Protein AF-A0A377KFI1-F1 (afdb_monomer_lite)

pLDDT: mean 70.38, std 15.89, range [31.89, 93.25]

Radius of gyration: 17.75 Å; chains: 1; bounding box: 44×32×48 Å

Foldseek 3Di:
DDDDDPVNLVVLVVCVLVVLPDDPDPDDDDPSNVSCVVPDDDDVLLVVVVVCLVVDAAQAEEEEEEAPPLSQLVSQVVQCPPPVNVVQEAEASELQDDPDPPAHSLNSVCVVVVPGDRRHRYYYHYYYPVPDDDDDPVVDDPVRVQQVCQVVCVVPDDDDDPPHYHYRYGD

InterPro domains:
  IPR017647 DNA phosphorothioation-dependent restriction protein DptF [TIGR03238] (32-131)

Secondary structure (DSSP, 8-state):
-PPPPHHHHHHHHHTHHHHHS-----PPP-HHHHHHHHH----HHHHHHHHHHHHPPTT-EEEEEE-TTSSHHHHHHHHHHSHHHHTT-EEES-SSS-SSTT--HHHHHHHHHHT--TTSPPEEEEEETT------GGGS-HHHHHHHHHHHHHTS-----BTTEEEEE--

Sequence (171 aa):
MSAITLRKALGVLAKSSSFSVTTVTHRQKDEFDQLKEQLFVKQEIETELQRYLDVAKPGEIIFLCGSSGDGKSEILTRCKSNPRYQQRFSFHLDATHSFAPRQSAIDALNDLFSNHHQYSSPLLIGINTGCSPILPEKVLNAIWRSALRSILSCQQIRKKAAHTAVGIVLF

Structure (mmCIF, N/CA/C/O backbone):
data_AF-A0A377KFI1-F1
#
_entry.id   AF-A0A377KFI1-F1
#
loop_
_atom_site.group_PDB
_atom_site.id
_atom_site.type_symbol
_atom_site.label_atom_id
_atom_site.label_alt_id
_atom_site.label_comp_id
_atom_site.label_asym_id
_atom_site.label_entity_id
_atom_site.label_seq_id
_atom_site.pdbx_PDB_ins_code
_atom_site.Cartn_x
_atom_site.Cartn_y
_atom_site.Cartn_z
_atom_site.occupancy
_atom_site.B_iso_or_equiv
_atom_site.auth_seq_id
_atom_site.auth_comp_id
_atom_site.auth_asym_id
_atom_site.auth_atom_id
_atom_site.pdbx_PDB_model_num
ATOM 1 N N . MET A 1 1 ? -21.473 -8.136 24.739 1.00 50.38 1 MET A N 1
ATOM 2 C CA . MET A 1 1 ? -20.676 -6.953 24.353 1.00 50.38 1 MET A CA 1
ATOM 3 C C . MET A 1 1 ? -20.814 -5.919 25.458 1.00 50.38 1 MET A C 1
ATOM 5 O O . MET A 1 1 ? -21.941 -5.574 25.788 1.00 50.38 1 MET A O 1
ATOM 9 N N . SER A 1 2 ? -19.715 -5.498 26.087 1.00 66.06 2 SER A N 1
ATOM 10 C CA . SER A 1 2 ? -19.715 -4.388 27.050 1.00 66.06 2 SER A CA 1
ATOM 11 C C . SER A 1 2 ? -19.886 -3.066 26.307 1.00 66.06 2 SER A C 1
ATOM 13 O O . SER A 1 2 ? -19.222 -2.832 25.302 1.00 66.06 2 SER A O 1
ATOM 15 N N . ALA A 1 3 ? -20.780 -2.199 26.781 1.00 75.69 3 ALA A N 1
ATOM 16 C CA . ALA A 1 3 ? -20.956 -0.877 26.192 1.00 75.69 3 ALA A CA 1
ATOM 17 C C . ALA A 1 3 ? -19.686 -0.030 26.399 1.00 75.69 3 ALA A C 1
ATOM 19 O O . ALA A 1 3 ? -19.242 0.173 27.533 1.00 75.69 3 ALA A O 1
ATOM 20 N N . ILE A 1 4 ? -19.101 0.475 25.309 1.00 75.44 4 ILE A N 1
ATOM 21 C CA . ILE A 1 4 ? -18.038 1.482 25.372 1.00 75.44 4 ILE A CA 1
ATOM 22 C C . ILE A 1 4 ? -18.629 2.777 25.938 1.00 75.44 4 ILE A C 1
ATOM 24 O O . ILE A 1 4 ? -19.692 3.234 25.524 1.00 75.44 4 ILE A O 1
ATOM 28 N N . THR A 1 5 ? -17.925 3.402 26.880 1.00 85.62 5 THR A N 1
ATOM 29 C CA . THR A 1 5 ? -18.312 4.727 27.371 1.00 85.62 5 THR A CA 1
ATOM 30 C C . THR A 1 5 ? -17.959 5.798 26.339 1.00 85.62 5 THR A C 1
ATOM 32 O O . THR A 1 5 ? -16.935 5.699 25.661 1.00 85.62 5 THR A O 1
ATOM 35 N N . LEU A 1 6 ? -18.740 6.882 26.269 1.00 81.75 6 LEU A N 1
ATOM 36 C CA . LEU A 1 6 ? -18.456 8.022 25.383 1.00 81.75 6 LEU A CA 1
ATOM 37 C C . LEU A 1 6 ? -17.019 8.550 25.557 1.00 81.75 6 LEU A C 1
ATOM 39 O O . LEU A 1 6 ? -16.343 8.853 24.582 1.00 81.75 6 LEU A O 1
ATOM 43 N N . ARG A 1 7 ? -16.511 8.585 26.796 1.00 82.25 7 ARG A N 1
ATOM 44 C CA . ARG A 1 7 ? -15.125 8.979 27.097 1.00 82.25 7 ARG A CA 1
ATOM 45 C C . ARG A 1 7 ? -14.096 8.056 26.436 1.00 82.25 7 ARG A C 1
ATOM 47 O O . ARG A 1 7 ? -13.102 8.549 25.910 1.00 82.25 7 ARG A O 1
ATOM 54 N N . LYS A 1 8 ? -14.319 6.736 26.456 1.00 77.12 8 LYS A N 1
ATOM 55 C CA . LYS A 1 8 ? -13.452 5.767 25.765 1.00 77.12 8 LYS A CA 1
ATOM 56 C C . LYS A 1 8 ? -13.538 5.936 24.244 1.00 77.12 8 LYS A C 1
ATOM 58 O O . LYS A 1 8 ? -12.494 5.954 23.600 1.00 77.12 8 LYS A O 1
ATOM 63 N N . ALA A 1 9 ? -14.738 6.137 23.695 1.00 76.00 9 ALA A N 1
ATOM 64 C CA . ALA A 1 9 ? -14.937 6.376 22.262 1.00 76.00 9 ALA A CA 1
ATOM 65 C C . ALA A 1 9 ? -14.221 7.650 21.774 1.00 76.00 9 ALA A C 1
ATOM 67 O O . ALA A 1 9 ? -13.460 7.609 20.811 1.00 76.00 9 ALA A O 1
ATOM 68 N N . LEU A 1 10 ? -14.379 8.769 22.490 1.00 77.25 10 LEU A N 1
ATOM 69 C CA . LEU A 1 10 ? -13.680 10.028 22.199 1.00 77.25 10 LEU A CA 1
ATOM 70 C C . LEU A 1 10 ? -12.155 9.898 22.340 1.00 77.25 10 LEU A C 1
ATOM 72 O O . LEU A 1 10 ? -11.408 10.579 21.640 1.00 77.25 10 LEU A O 1
ATOM 76 N N . GLY A 1 11 ? -11.677 8.995 23.201 1.00 72.62 11 GLY A N 1
ATOM 77 C CA . GLY A 1 11 ? -10.255 8.677 23.325 1.00 72.62 11 GLY A CA 1
ATOM 78 C C . GLY A 1 11 ? -9.633 8.126 22.036 1.00 72.62 11 GLY A C 1
ATOM 79 O O . GLY A 1 11 ? -8.457 8.384 21.784 1.00 72.62 11 GLY A O 1
ATOM 80 N N . VAL A 1 12 ? -10.409 7.433 21.193 1.00 69.69 12 VAL A N 1
ATOM 81 C CA . VAL A 1 12 ? -9.959 6.986 19.860 1.00 69.69 12 VAL A CA 1
ATOM 82 C C . VAL A 1 12 ? -9.765 8.171 18.931 1.00 69.69 12 VAL A C 1
ATOM 84 O O . VAL A 1 12 ? -8.746 8.254 18.256 1.00 69.69 12 VAL A O 1
ATOM 87 N N . LEU A 1 13 ? -10.692 9.133 18.952 1.00 67.06 13 LEU A N 1
ATOM 88 C CA . LEU A 1 13 ? -10.571 10.360 18.162 1.00 67.06 13 LEU A CA 1
ATOM 89 C C . LEU A 1 13 ? -9.374 11.203 18.618 1.00 67.06 13 LEU A C 1
ATOM 91 O O . LEU A 1 13 ? -8.641 11.725 17.784 1.00 67.06 13 LEU A O 1
ATOM 95 N N . ALA A 1 14 ? -9.114 11.279 19.926 1.00 62.19 14 ALA A N 1
ATOM 96 C CA . ALA A 1 14 ? -7.954 11.989 20.471 1.00 62.19 14 ALA A CA 1
ATOM 97 C C . ALA A 1 14 ? -6.611 11.330 20.094 1.00 62.19 14 ALA A C 1
ATOM 99 O O . ALA A 1 14 ? 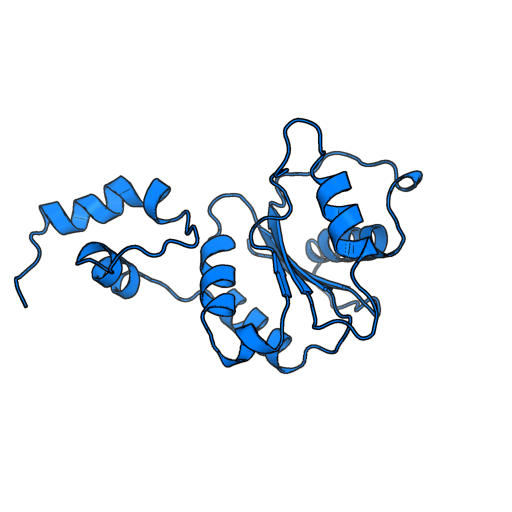-5.597 12.013 19.976 1.00 62.19 14 ALA A O 1
ATOM 100 N N . LYS A 1 15 ? -6.603 10.008 19.879 1.00 61.06 15 LYS A N 1
ATOM 101 C CA . LYS A 1 15 ? -5.441 9.241 19.398 1.00 61.06 15 LYS A CA 1
ATOM 102 C C . LYS A 1 15 ? -5.463 9.002 17.887 1.00 61.06 15 LYS A C 1
ATOM 104 O O . LYS A 1 15 ? -4.609 8.279 17.381 1.00 61.06 15 LYS A O 1
ATOM 109 N N . SER A 1 16 ? -6.409 9.603 17.163 1.00 57.78 16 SER A N 1
ATOM 110 C CA . SER A 1 16 ? -6.637 9.339 15.738 1.00 57.78 16 SER A CA 1
ATOM 111 C C . SER A 1 16 ? -5.390 9.565 14.894 1.00 57.78 16 SER A C 1
ATOM 113 O O . SER A 1 16 ? -5.158 8.797 13.977 1.00 57.78 16 SER A O 1
ATOM 115 N N . SER A 1 17 ? -4.536 10.532 15.239 1.00 53.09 17 SER A N 1
ATOM 116 C CA . SER A 1 17 ? -3.280 10.774 14.518 1.00 53.09 17 SER A CA 1
ATOM 117 C C . SER A 1 17 ? -2.310 9.582 14.597 1.00 53.09 17 SER A C 1
ATOM 119 O O . SER A 1 17 ? -1.861 9.084 13.567 1.00 53.09 17 SER A O 1
ATOM 121 N N . SER A 1 18 ? -2.052 9.034 15.792 1.00 54.31 18 SER A N 1
ATOM 122 C CA . SER A 1 18 ? -1.163 7.870 15.950 1.00 54.31 18 SER A CA 1
ATOM 123 C C . SER A 1 18 ? -1.817 6.546 15.541 1.00 54.31 18 SER A C 1
ATOM 125 O O . SER A 1 18 ? -1.117 5.641 15.100 1.00 54.31 18 SER A O 1
ATOM 127 N N . PHE A 1 19 ? -3.147 6.438 15.631 1.00 53.84 19 PHE A N 1
ATOM 128 C CA . PHE A 1 19 ? -3.920 5.280 15.153 1.00 53.84 19 PHE A CA 1
ATOM 129 C C . PHE A 1 19 ? -4.199 5.291 13.638 1.00 53.84 19 PHE A C 1
ATOM 131 O O . PHE A 1 19 ? -4.533 4.246 13.072 1.00 53.84 19 PHE A O 1
ATOM 138 N N . SER A 1 20 ? -4.095 6.449 12.981 1.00 50.38 20 SER A N 1
ATOM 139 C CA . SER A 1 20 ? -4.224 6.615 11.523 1.00 50.38 20 SER A CA 1
ATOM 140 C C . SER A 1 20 ? -2.989 6.089 10.790 1.00 50.38 20 SER A C 1
ATOM 142 O O . SER A 1 20 ? -3.084 5.586 9.669 1.00 50.38 20 SER A O 1
ATOM 144 N N . VAL A 1 21 ? -1.825 6.117 11.451 1.00 50.22 21 VAL A N 1
ATOM 145 C CA . VAL A 1 21 ? -0.600 5.503 10.934 1.00 50.22 21 VAL A CA 1
ATOM 146 C C . VAL A 1 21 ? -0.672 3.992 11.127 1.00 50.22 21 VAL A C 1
ATOM 148 O O . VAL A 1 21 ? -0.261 3.433 12.144 1.00 50.22 21 VAL A O 1
ATOM 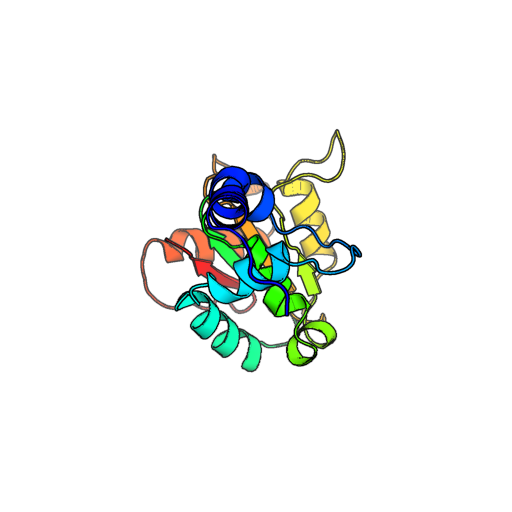151 N N . THR A 1 22 ? -1.209 3.310 10.123 1.00 56.84 22 THR A N 1
ATOM 152 C CA . THR A 1 22 ? -1.271 1.851 10.118 1.00 56.84 22 THR A CA 1
ATOM 153 C C . THR A 1 22 ? 0.105 1.280 9.802 1.00 56.84 22 THR A C 1
ATOM 155 O O . THR A 1 22 ? 0.596 1.359 8.678 1.00 56.84 22 THR A O 1
ATOM 158 N N . THR A 1 23 ? 0.727 0.695 10.821 1.00 51.75 23 THR A N 1
ATOM 159 C CA . THR A 1 23 ? 1.899 -0.173 10.692 1.00 51.75 23 THR A CA 1
ATOM 160 C C . THR A 1 23 ? 1.438 -1.626 10.761 1.00 51.75 23 THR A C 1
ATOM 162 O O . THR A 1 23 ? 0.470 -1.952 11.453 1.00 51.75 23 THR A O 1
ATOM 165 N N . VAL A 1 24 ? 2.104 -2.520 10.025 1.00 55.06 24 VAL A N 1
ATOM 166 C CA . VAL A 1 24 ? 1.813 -3.959 10.087 1.00 55.06 24 VAL A CA 1
ATOM 167 C C . VAL A 1 24 ? 2.168 -4.437 11.497 1.00 55.06 24 VAL A C 1
ATOM 169 O O . VAL A 1 24 ? 3.338 -4.609 11.821 1.00 55.06 24 VAL A O 1
ATOM 172 N N . THR A 1 25 ? 1.163 -4.593 12.356 1.00 57.12 25 THR A N 1
ATOM 173 C CA . THR A 1 25 ? 1.328 -5.008 13.752 1.00 57.12 25 THR A CA 1
ATOM 174 C C . THR A 1 25 ? 0.632 -6.344 13.975 1.00 57.12 25 THR A C 1
ATOM 176 O O . THR A 1 25 ? -0.485 -6.562 13.519 1.00 57.12 25 THR A O 1
ATOM 179 N N . HIS A 1 26 ? 1.290 -7.251 14.698 1.00 58.88 26 HIS A N 1
ATOM 180 C CA . HIS A 1 26 ? 0.740 -8.561 15.073 1.00 58.88 26 HIS A CA 1
ATOM 181 C C . HIS A 1 26 ? -0.031 -8.524 16.408 1.00 58.88 26 HIS A C 1
ATOM 183 O O . HIS A 1 26 ? -0.193 -9.552 17.064 1.00 58.88 26 HIS A O 1
ATOM 189 N N . ARG A 1 27 ? -0.482 -7.340 16.850 1.00 72.31 27 ARG A N 1
ATOM 190 C CA . ARG A 1 27 ? -1.214 -7.192 18.116 1.00 72.31 27 ARG A CA 1
ATOM 191 C C . ARG A 1 27 ? -2.616 -7.796 17.999 1.00 72.31 27 ARG A C 1
ATOM 193 O O . ARG A 1 27 ? -3.225 -7.745 16.932 1.00 72.31 27 ARG A O 1
ATOM 200 N N . GLN A 1 28 ? -3.143 -8.335 19.098 1.00 70.19 28 GLN A N 1
ATOM 201 C CA . GLN A 1 28 ? -4.554 -8.719 19.137 1.00 70.19 28 GLN A CA 1
ATOM 202 C C . GLN A 1 28 ? -5.433 -7.477 18.977 1.00 70.19 28 GLN A C 1
ATOM 204 O O . GLN A 1 28 ? -5.154 -6.439 19.582 1.00 70.19 28 GLN A O 1
ATOM 209 N N . LYS A 1 29 ? -6.480 -7.604 18.152 1.00 72.69 29 LYS A N 1
ATOM 210 C CA . LYS A 1 29 ? -7.465 -6.542 17.951 1.00 72.69 29 LYS A CA 1
ATOM 211 C C . LYS A 1 29 ? -8.215 -6.279 19.251 1.00 72.69 29 LYS A C 1
ATOM 213 O O . LYS A 1 29 ? -8.692 -7.220 19.886 1.00 72.69 29 LYS A O 1
ATOM 218 N N . ASP A 1 30 ? -8.339 -5.013 19.615 1.00 79.38 30 ASP A N 1
ATOM 219 C CA . ASP A 1 30 ? -9.062 -4.568 20.804 1.00 79.38 30 ASP A CA 1
ATOM 220 C C . ASP A 1 30 ? -10.363 -3.826 20.447 1.00 79.38 30 ASP A C 1
ATOM 222 O O . ASP A 1 30 ? -10.762 -3.712 19.285 1.00 79.38 30 ASP A O 1
ATOM 226 N N . GLU A 1 31 ? -11.063 -3.333 21.471 1.00 75.56 31 GLU A N 1
ATOM 227 C CA . GLU A 1 31 ? -12.305 -2.571 21.296 1.00 75.56 31 GLU A CA 1
ATOM 228 C C . GLU A 1 31 ? -12.088 -1.259 20.504 1.00 75.56 31 GLU A C 1
ATOM 230 O O . GLU A 1 31 ? -13.027 -0.745 19.892 1.00 75.56 31 GLU A O 1
ATOM 235 N N . PHE A 1 32 ? -10.864 -0.713 20.471 1.00 74.69 32 PHE A N 1
ATOM 236 C CA . PHE A 1 32 ? -10.542 0.479 19.684 1.00 74.69 32 PHE A CA 1
ATOM 237 C C . PHE A 1 32 ? -10.367 0.161 18.199 1.00 74.69 32 PHE A C 1
ATOM 239 O O . PHE A 1 32 ? -10.765 0.978 17.369 1.00 74.69 32 PHE A O 1
ATOM 246 N N . ASP A 1 33 ? -9.845 -1.019 17.850 1.00 76.62 33 ASP A N 1
ATOM 247 C CA . ASP A 1 33 ? -9.812 -1.484 16.456 1.00 76.62 33 ASP A CA 1
ATOM 248 C C . ASP A 1 33 ? -11.228 -1.665 15.898 1.00 76.62 33 ASP A C 1
ATOM 250 O O . ASP A 1 33 ? -11.505 -1.256 14.771 1.00 76.62 33 ASP A O 1
ATOM 254 N N . GLN A 1 34 ? -12.149 -2.202 16.705 1.00 77.06 34 GLN A N 1
ATOM 255 C CA . GLN A 1 34 ? -13.558 -2.335 16.316 1.00 77.06 34 GLN A CA 1
ATOM 256 C C . GLN A 1 34 ? -14.213 -0.969 16.082 1.00 77.06 34 GLN A C 1
ATOM 258 O O . GLN A 1 34 ? -14.915 -0.780 15.089 1.00 77.06 34 GLN A O 1
ATOM 263 N N . LEU A 1 35 ? -13.956 0.009 16.958 1.00 75.88 35 LEU A N 1
ATOM 264 C CA . LEU A 1 35 ? -14.469 1.365 16.759 1.00 75.88 35 LEU A CA 1
ATOM 265 C C . LEU A 1 35 ? -13.844 2.033 15.525 1.00 75.88 35 LEU A C 1
ATOM 267 O O . LEU A 1 35 ? -14.541 2.725 14.787 1.00 75.88 35 LEU A O 1
ATOM 271 N N . LYS A 1 36 ? -12.549 1.805 15.264 1.00 75.88 36 LYS A N 1
ATOM 272 C CA . LYS A 1 36 ? -11.872 2.295 14.053 1.00 75.88 36 LYS A CA 1
ATOM 273 C C . LYS A 1 36 ? -12.525 1.728 12.789 1.00 75.88 36 LYS A C 1
ATOM 275 O O . LYS A 1 36 ? -12.750 2.482 11.848 1.00 75.88 36 LYS A O 1
ATOM 280 N N . GLU A 1 37 ? -12.874 0.441 12.780 1.00 77.38 37 GLU A N 1
ATOM 281 C CA . GLU A 1 37 ? -13.608 -0.186 11.672 1.00 77.38 37 GLU A CA 1
ATOM 282 C C . GLU A 1 37 ? -15.003 0.431 11.477 1.00 77.38 37 GLU A C 1
ATOM 284 O O . GLU A 1 37 ? -15.409 0.659 10.341 1.00 77.38 37 GLU A O 1
ATOM 289 N N . GLN A 1 38 ? -15.714 0.763 12.559 1.00 79.19 38 GLN A N 1
ATOM 290 C CA . GLN A 1 38 ? -17.034 1.409 12.487 1.00 79.19 38 GLN A CA 1
ATOM 291 C C . GLN A 1 38 ? -16.982 2.864 12.002 1.00 79.19 38 GLN A C 1
ATOM 293 O O . GLN A 1 38 ? -17.913 3.326 11.348 1.00 79.19 38 GLN A O 1
ATOM 298 N N . LEU A 1 39 ? -15.911 3.592 12.327 1.00 78.00 39 LEU A N 1
ATOM 299 C CA . LEU A 1 39 ? -15.702 4.982 11.907 1.00 78.00 39 LEU A CA 1
ATOM 300 C C . LEU A 1 39 ? -15.075 5.099 10.512 1.00 78.00 39 LEU A C 1
ATOM 302 O O . LEU A 1 39 ? -14.927 6.206 9.993 1.00 78.00 39 LEU A O 1
ATOM 306 N N . PHE A 1 40 ? -14.673 3.980 9.914 1.00 79.06 40 PHE A N 1
ATOM 307 C CA . PHE A 1 40 ? -14.009 3.979 8.625 1.00 79.06 40 PHE A CA 1
ATOM 308 C C . PHE A 1 40 ? -14.970 4.400 7.510 1.00 79.06 40 PHE A C 1
ATOM 310 O O . PHE A 1 40 ? -15.981 3.749 7.247 1.00 79.06 40 PHE A O 1
ATOM 317 N N . VAL A 1 41 ? -14.595 5.452 6.787 1.00 80.62 41 VAL A N 1
ATOM 318 C CA . VAL A 1 41 ? -15.284 5.879 5.570 1.00 80.62 41 VAL A CA 1
ATOM 319 C C . VAL A 1 41 ? -14.470 5.405 4.374 1.00 80.62 41 VAL A C 1
ATOM 321 O O . VAL A 1 41 ? -13.336 5.842 4.173 1.00 80.62 41 VAL A O 1
ATOM 324 N N . LYS A 1 42 ? -15.046 4.499 3.572 1.00 80.50 42 LYS A N 1
ATOM 325 C CA . LYS A 1 42 ? -14.391 4.021 2.350 1.00 80.50 42 LYS A CA 1
ATOM 326 C C . LYS A 1 42 ? -14.258 5.177 1.363 1.00 80.50 42 LYS A C 1
ATOM 328 O O . LYS A 1 42 ? -15.259 5.748 0.942 1.00 80.50 42 LYS A O 1
ATOM 333 N N . GLN A 1 43 ? -13.028 5.478 0.966 1.00 80.94 43 GLN A N 1
ATOM 334 C CA . GLN A 1 43 ? -12.748 6.491 -0.045 1.00 80.94 43 GLN A CA 1
ATOM 335 C C . GLN A 1 43 ? -13.011 5.935 -1.457 1.00 80.94 43 GLN A C 1
ATOM 337 O O . GLN A 1 43 ? -12.760 4.757 -1.734 1.00 80.94 43 GLN A O 1
ATOM 342 N N . GLU A 1 44 ? -13.479 6.778 -2.381 1.00 83.69 44 GLU A N 1
ATOM 343 C CA . GLU A 1 44 ? -13.735 6.380 -3.778 1.00 83.69 44 GLU A CA 1
ATOM 344 C C . GLU A 1 44 ? -12.467 5.861 -4.473 1.00 83.69 44 GLU A C 1
ATOM 346 O O . GLU A 1 44 ? -12.515 4.865 -5.200 1.00 83.69 44 GLU A O 1
ATOM 351 N N . ILE A 1 45 ? -11.320 6.461 -4.149 1.00 82.56 45 ILE A N 1
ATOM 352 C CA . ILE A 1 45 ? -10.002 6.093 -4.674 1.00 82.56 45 ILE A CA 1
ATOM 353 C C . ILE A 1 45 ? -9.602 4.650 -4.335 1.00 82.56 45 ILE A C 1
ATOM 355 O O . ILE A 1 45 ? -8.957 3.987 -5.142 1.00 82.56 45 ILE A O 1
ATOM 359 N N . GLU A 1 46 ? -10.041 4.105 -3.191 1.00 87.38 46 GLU A N 1
ATOM 360 C CA . GLU A 1 46 ? -9.820 2.692 -2.851 1.00 87.38 46 GLU A CA 1
ATOM 361 C C . GLU A 1 46 ? -10.572 1.783 -3.833 1.00 87.38 46 GLU A C 1
ATOM 363 O O . GLU A 1 46 ? -10.069 0.734 -4.233 1.00 87.38 46 GLU A O 1
ATOM 368 N N . THR A 1 47 ? -11.770 2.191 -4.258 1.00 87.75 47 THR A N 1
ATOM 369 C CA . THR A 1 47 ? -12.563 1.435 -5.235 1.00 87.75 47 THR A CA 1
ATOM 370 C C . THR A 1 47 ? -11.955 1.526 -6.633 1.00 87.75 47 THR A C 1
ATOM 372 O O . THR A 1 47 ? -11.930 0.526 -7.351 1.00 87.75 47 THR A O 1
ATOM 375 N N . GLU A 1 48 ? -11.435 2.689 -7.027 1.00 85.81 48 GLU A N 1
ATOM 376 C CA . GLU A 1 48 ? -10.722 2.844 -8.299 1.00 85.81 48 GLU A CA 1
ATOM 377 C C . GLU A 1 48 ? -9.423 2.030 -8.328 1.00 85.81 48 GLU A C 1
ATOM 379 O O . GLU A 1 48 ? -9.185 1.287 -9.284 1.00 85.81 48 GLU A O 1
ATOM 384 N N . LEU A 1 49 ? -8.641 2.080 -7.246 1.00 88.94 49 LEU A N 1
ATOM 385 C CA . LEU A 1 49 ? -7.451 1.254 -7.076 1.00 88.94 49 LEU A CA 1
ATOM 386 C C . LEU A 1 49 ? -7.800 -0.231 -7.199 1.00 88.94 49 LEU A C 1
ATOM 388 O O . LEU A 1 49 ? -7.169 -0.932 -7.981 1.00 88.94 49 LEU A O 1
ATOM 392 N N . GLN A 1 50 ? -8.831 -0.710 -6.498 1.00 90.94 50 GLN A N 1
ATOM 393 C CA . GLN A 1 50 ? -9.279 -2.106 -6.582 1.00 90.94 50 GLN A CA 1
ATOM 394 C C . GLN A 1 50 ? -9.644 -2.511 -8.017 1.00 90.94 50 GLN A C 1
ATOM 396 O O . GLN A 1 50 ? -9.209 -3.563 -8.483 1.00 90.94 50 GLN A O 1
ATOM 401 N N . ARG A 1 51 ? -10.370 -1.660 -8.754 1.00 89.88 51 ARG A N 1
ATOM 402 C CA . ARG A 1 51 ? -10.689 -1.911 -10.172 1.00 89.88 51 ARG A CA 1
ATOM 403 C C . ARG A 1 51 ? -9.431 -2.023 -11.031 1.00 89.88 51 ARG A C 1
ATOM 405 O O . ARG A 1 51 ? -9.393 -2.865 -11.924 1.00 89.88 51 ARG A O 1
ATOM 412 N N . TYR A 1 52 ? -8.413 -1.204 -10.768 1.00 89.75 52 TYR A N 1
ATOM 413 C CA . TYR A 1 52 ? -7.143 -1.289 -11.484 1.00 89.75 52 TYR A CA 1
ATOM 414 C C . TYR A 1 52 ? -6.355 -2.554 -11.107 1.00 89.75 52 TYR A C 1
ATOM 416 O O . TYR A 1 52 ? -5.900 -3.279 -11.990 1.00 89.75 52 TYR A O 1
ATOM 424 N N . LEU A 1 53 ? -6.245 -2.871 -9.812 1.00 91.62 53 LEU A N 1
ATOM 425 C CA . LEU A 1 53 ? -5.563 -4.075 -9.317 1.00 91.62 53 LEU A CA 1
ATOM 426 C C . LEU A 1 53 ? -6.161 -5.361 -9.905 1.00 91.62 53 LEU A C 1
ATOM 428 O O . LEU A 1 53 ? -5.460 -6.350 -10.121 1.00 91.62 53 LEU A O 1
ATOM 432 N N . ASP A 1 54 ? -7.454 -5.359 -10.206 1.00 92.06 54 ASP A N 1
ATOM 433 C CA . ASP A 1 54 ? -8.121 -6.515 -10.793 1.00 92.06 54 ASP A CA 1
ATOM 434 C C . ASP A 1 54 ? -7.608 -6.843 -12.204 1.00 92.06 54 ASP A C 1
ATOM 436 O O . ASP A 1 54 ? -7.480 -8.027 -12.537 1.00 92.06 54 ASP A O 1
ATOM 440 N N . VAL A 1 55 ? -7.251 -5.819 -12.985 1.00 91.94 55 VAL A N 1
ATOM 441 C CA . VAL A 1 55 ? -6.813 -5.925 -14.390 1.00 91.94 55 VAL A CA 1
ATOM 442 C C . VAL A 1 55 ? -5.307 -5.730 -14.593 1.00 91.94 55 VAL A C 1
ATOM 444 O O . VAL A 1 55 ? -4.834 -5.839 -15.726 1.00 91.94 55 VAL A O 1
ATOM 447 N N . ALA A 1 56 ? -4.557 -5.450 -13.525 1.00 89.50 56 ALA A N 1
ATOM 448 C CA . ALA A 1 56 ? -3.125 -5.184 -13.605 1.00 89.50 56 ALA A CA 1
ATOM 449 C C . ALA A 1 56 ? -2.343 -6.389 -14.143 1.00 89.50 56 ALA A C 1
ATOM 451 O O . ALA A 1 56 ? -2.634 -7.553 -13.826 1.00 89.50 56 ALA A O 1
ATOM 452 N N . LYS A 1 57 ? -1.326 -6.089 -14.948 1.00 89.06 57 LYS A N 1
ATOM 453 C CA . LYS A 1 57 ? -0.508 -7.087 -15.647 1.00 89.06 57 LYS A CA 1
ATOM 454 C C . LYS A 1 57 ? 0.808 -7.357 -14.909 1.00 89.06 57 LYS A C 1
ATOM 456 O O . LYS A 1 57 ? 1.290 -6.487 -14.184 1.00 89.06 57 LYS A O 1
ATOM 461 N N . PRO A 1 58 ? 1.425 -8.538 -15.109 1.00 88.56 58 PRO A N 1
ATOM 462 C CA . PRO A 1 58 ? 2.804 -8.782 -14.693 1.00 88.56 58 PRO A CA 1
ATOM 463 C C . PRO A 1 58 ? 3.747 -7.663 -15.140 1.00 88.56 58 PRO A C 1
ATOM 465 O O . PRO A 1 58 ? 3.587 -7.099 -16.223 1.00 88.56 58 PRO A O 1
ATOM 468 N N . GLY A 1 59 ? 4.698 -7.320 -14.276 1.00 82.62 59 GLY A N 1
ATOM 469 C CA . GLY A 1 59 ? 5.679 -6.268 -14.515 1.00 82.62 59 GLY A CA 1
ATOM 470 C C . GLY A 1 59 ? 5.176 -4.836 -14.325 1.00 82.62 59 GLY A C 1
ATOM 471 O O . GLY A 1 59 ? 6.007 -3.930 -14.277 1.00 82.62 59 GLY A O 1
ATOM 472 N N . GLU A 1 60 ? 3.873 -4.592 -14.159 1.00 85.44 60 GLU A N 1
ATOM 473 C CA . GLU A 1 60 ? 3.371 -3.235 -13.916 1.00 85.44 60 GLU A CA 1
ATOM 474 C C . GLU A 1 60 ? 3.772 -2.710 -12.532 1.00 85.44 60 GLU A C 1
ATOM 476 O O . GLU A 1 60 ? 3.801 -3.446 -11.544 1.00 85.44 60 GLU A O 1
ATOM 481 N N . ILE A 1 61 ? 4.059 -1.410 -12.470 1.00 84.19 61 ILE A N 1
ATOM 482 C CA . ILE A 1 61 ? 4.321 -0.671 -11.237 1.00 84.19 61 ILE A CA 1
ATOM 483 C C . ILE A 1 61 ? 3.190 0.335 -11.034 1.00 84.19 61 ILE A C 1
ATOM 485 O O . ILE A 1 61 ? 2.907 1.161 -11.901 1.00 84.19 61 ILE A O 1
ATOM 489 N N . ILE A 1 62 ? 2.545 0.265 -9.879 1.00 86.38 62 ILE A N 1
ATOM 490 C CA . ILE A 1 62 ? 1.373 1.050 -9.517 1.00 86.38 62 ILE A CA 1
ATOM 491 C C . ILE A 1 62 ? 1.753 1.952 -8.352 1.00 86.38 62 ILE A C 1
ATOM 493 O O . ILE A 1 62 ? 2.212 1.483 -7.310 1.00 86.38 62 ILE A O 1
ATOM 497 N N . PHE A 1 63 ? 1.529 3.247 -8.518 1.00 83.00 63 PHE A N 1
ATOM 498 C CA . PHE A 1 63 ? 1.806 4.253 -7.506 1.00 83.00 63 PHE A CA 1
ATOM 499 C C . PHE A 1 63 ? 0.503 4.743 -6.889 1.00 83.00 63 PHE A C 1
ATOM 501 O O . PHE A 1 63 ? -0.363 5.245 -7.602 1.00 83.00 63 PHE A O 1
ATOM 508 N N . LEU A 1 64 ? 0.386 4.626 -5.568 1.00 85.19 64 LEU A N 1
ATOM 509 C CA . LEU A 1 64 ? -0.612 5.323 -4.772 1.00 85.19 64 LEU A CA 1
ATOM 510 C C . LEU A 1 64 ? 0.044 6.560 -4.156 1.00 85.19 64 LEU A C 1
ATOM 512 O O . LEU A 1 64 ? 0.835 6.471 -3.213 1.00 85.19 64 LEU A O 1
ATOM 516 N N . CYS A 1 65 ? -0.261 7.714 -4.728 1.00 79.31 65 CYS A N 1
ATOM 517 C CA . CYS A 1 65 ? 0.326 9.001 -4.388 1.00 79.31 65 CYS A CA 1
ATOM 518 C C . CYS A 1 65 ? -0.633 9.829 -3.529 1.00 79.31 65 CYS A C 1
ATOM 520 O O . CYS A 1 65 ? -1.838 9.708 -3.677 1.00 79.31 65 CYS A O 1
ATOM 522 N N . GLY A 1 66 ? -0.112 10.680 -2.649 1.00 76.06 66 GLY A N 1
ATOM 523 C CA . GLY A 1 66 ? -0.912 11.571 -1.797 1.00 76.06 66 GLY A CA 1
ATOM 524 C C . GLY A 1 66 ? -0.061 12.231 -0.715 1.00 76.06 66 GLY A C 1
ATOM 525 O O . GLY A 1 66 ? 1.062 11.792 -0.459 1.00 76.06 66 GLY A O 1
ATOM 526 N N . SER A 1 67 ? -0.578 13.240 -0.039 1.00 74.94 67 SER A N 1
ATOM 527 C CA . SER A 1 67 ? 0.039 13.938 1.091 1.00 74.94 67 SER A CA 1
ATOM 528 C C . SER A 1 67 ? 0.060 13.099 2.374 1.00 74.94 67 SER A C 1
ATOM 530 O O . SER A 1 67 ? -0.563 12.037 2.484 1.00 74.94 67 SER A O 1
ATOM 532 N N . SER A 1 68 ? 0.835 13.548 3.365 1.00 75.81 68 SER A N 1
ATOM 533 C CA . SER A 1 68 ? 0.797 12.946 4.701 1.00 75.81 68 SER A CA 1
ATOM 53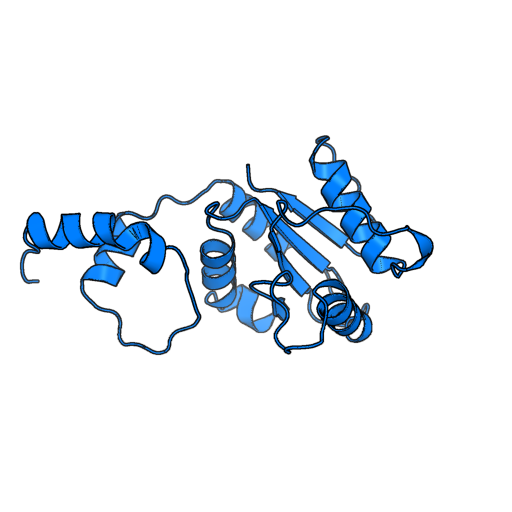4 C C . SER A 1 68 ? -0.593 13.141 5.310 1.00 75.81 68 SER A C 1
ATOM 536 O O . SER A 1 68 ? -1.089 14.262 5.342 1.00 75.81 68 SER A O 1
ATOM 538 N N . GLY A 1 69 ? -1.210 12.059 5.788 1.00 74.50 69 GLY A N 1
ATOM 539 C CA . GLY A 1 69 ? -2.561 12.081 6.361 1.00 74.50 69 GLY A CA 1
ATOM 540 C C . GLY A 1 69 ? -3.684 11.593 5.438 1.00 74.50 69 GLY A C 1
ATOM 541 O O . GLY A 1 69 ? -4.736 11.233 5.953 1.00 74.50 69 GLY A O 1
ATOM 542 N N . ASP A 1 70 ? -3.456 11.449 4.127 1.00 78.75 70 ASP A N 1
ATOM 543 C CA . ASP A 1 70 ? -4.519 11.082 3.164 1.00 78.75 70 ASP A CA 1
ATOM 544 C C . ASP A 1 70 ? -5.042 9.638 3.305 1.00 78.75 70 ASP A C 1
ATOM 546 O O . ASP A 1 70 ? -6.017 9.245 2.669 1.00 78.75 70 ASP A O 1
ATOM 550 N N . GLY A 1 71 ? -4.391 8.811 4.129 1.00 80.00 71 GLY A N 1
ATOM 551 C CA . GLY A 1 71 ? -4.796 7.421 4.355 1.00 80.00 71 GLY A CA 1
ATOM 552 C C . GLY A 1 71 ? -4.166 6.397 3.402 1.00 80.00 71 GLY A C 1
ATOM 553 O O . GLY A 1 71 ? -4.597 5.246 3.378 1.00 80.00 71 GLY A O 1
ATOM 554 N N . LYS A 1 72 ? -3.104 6.754 2.662 1.00 84.62 72 LYS A N 1
ATOM 555 C CA . LYS A 1 72 ? -2.359 5.823 1.781 1.00 84.62 72 LYS A CA 1
ATOM 556 C C . LYS A 1 72 ? -1.983 4.510 2.466 1.00 84.62 72 LYS A C 1
ATOM 558 O O . LYS A 1 72 ? -2.276 3.438 1.945 1.00 84.62 72 LYS A O 1
ATOM 563 N N . SER A 1 73 ? -1.348 4.590 3.636 1.00 80.56 73 SER A N 1
ATOM 564 C CA . SER A 1 73 ? -0.884 3.412 4.376 1.00 80.56 73 SER A CA 1
ATOM 565 C C . SER A 1 73 ? -2.046 2.518 4.813 1.00 80.56 73 SER A C 1
ATOM 567 O O . SER A 1 73 ? -1.906 1.296 4.815 1.00 80.56 73 SER A O 1
ATOM 569 N N . GLU A 1 74 ? -3.209 3.102 5.115 1.00 83.88 74 GLU A N 1
ATOM 570 C CA . GLU A 1 74 ? -4.437 2.365 5.434 1.00 83.88 74 GLU A CA 1
ATOM 571 C C . GLU A 1 74 ? -4.969 1.620 4.200 1.00 83.88 74 GLU A C 1
ATOM 573 O O . GLU A 1 74 ? -5.163 0.404 4.254 1.00 83.88 74 GLU A O 1
ATOM 578 N N . ILE A 1 75 ? -5.115 2.308 3.060 1.00 87.31 75 ILE A N 1
ATOM 579 C CA . ILE A 1 75 ? -5.559 1.697 1.794 1.00 87.31 75 ILE A CA 1
ATOM 580 C C . ILE A 1 75 ? -4.625 0.556 1.380 1.00 87.31 75 ILE A C 1
ATOM 582 O O . ILE A 1 75 ? -5.082 -0.542 1.050 1.00 87.31 75 ILE A O 1
ATOM 586 N N . LEU A 1 76 ? -3.311 0.791 1.417 1.00 88.56 76 LEU A N 1
ATOM 587 C CA . LEU A 1 76 ? -2.316 -0.204 1.024 1.00 88.56 76 LEU A CA 1
ATOM 588 C C . LEU A 1 76 ? -2.287 -1.397 1.978 1.00 88.56 76 LEU A C 1
ATOM 590 O O . LEU A 1 76 ? -2.179 -2.532 1.516 1.00 88.56 76 LEU A O 1
ATOM 594 N N . THR A 1 77 ? -2.425 -1.170 3.288 1.00 86.75 77 THR A N 1
ATOM 595 C CA . THR A 1 77 ? -2.497 -2.263 4.268 1.00 86.75 77 THR A CA 1
ATOM 596 C C . THR A 1 77 ? -3.734 -3.119 4.031 1.00 86.75 77 THR A C 1
ATOM 598 O O . THR A 1 77 ? -3.618 -4.340 3.975 1.00 86.75 77 THR A O 1
ATOM 601 N N . ARG A 1 78 ? -4.899 -2.510 3.787 1.00 87.25 78 ARG A N 1
ATOM 602 C CA . ARG A 1 78 ? -6.131 -3.242 3.455 1.00 87.25 78 ARG A CA 1
ATOM 603 C C . ARG A 1 78 ? -6.001 -4.044 2.163 1.00 87.25 78 ARG A C 1
ATOM 605 O O . ARG A 1 78 ? -6.429 -5.196 2.117 1.00 87.25 78 ARG A O 1
ATOM 612 N N . CYS A 1 79 ? -5.373 -3.474 1.134 1.00 90.25 79 CYS A N 1
ATOM 613 C CA . CYS A 1 79 ? -5.080 -4.204 -0.098 1.00 90.25 79 CYS A CA 1
ATOM 614 C C . CYS A 1 79 ? -4.141 -5.388 0.173 1.00 90.25 79 CYS A C 1
ATOM 616 O O . CYS A 1 79 ? -4.423 -6.496 -0.274 1.00 90.25 79 CYS A O 1
ATOM 618 N N . LYS A 1 80 ? -3.078 -5.187 0.961 1.00 89.50 80 LYS A N 1
ATOM 619 C CA . LYS A 1 80 ? -2.119 -6.235 1.343 1.00 89.50 80 LYS A CA 1
ATOM 620 C C . LYS A 1 80 ? -2.752 -7.347 2.186 1.00 89.50 80 LYS A C 1
ATOM 622 O O . LYS A 1 80 ? -2.358 -8.500 2.050 1.00 89.50 80 LYS A O 1
ATOM 627 N N . SER A 1 81 ? -3.717 -7.017 3.042 1.00 87.62 81 SER A N 1
ATOM 628 C CA . SER A 1 81 ? -4.457 -7.981 3.866 1.00 87.62 81 SER A CA 1
ATOM 629 C C . SER A 1 81 ? -5.540 -8.740 3.097 1.00 87.62 81 SER A C 1
ATOM 631 O O . SER A 1 81 ? -6.055 -9.730 3.611 1.00 87.62 81 SER A O 1
ATOM 633 N N . ASN A 1 82 ? -5.905 -8.305 1.889 1.00 89.62 82 ASN A N 1
ATOM 634 C CA . ASN A 1 82 ? -6.858 -9.020 1.051 1.00 89.62 82 ASN A CA 1
ATOM 635 C C . ASN A 1 82 ? -6.149 -10.191 0.340 1.00 89.62 82 ASN A C 1
ATOM 637 O O . ASN A 1 82 ? -5.272 -9.935 -0.493 1.00 89.62 82 ASN A O 1
ATOM 641 N N . PRO A 1 83 ? -6.552 -11.459 0.573 1.00 89.81 83 PRO A N 1
ATOM 642 C CA . PRO A 1 83 ? -5.898 -12.627 -0.025 1.00 89.81 83 PRO A CA 1
ATOM 643 C C . PRO A 1 83 ? -5.793 -12.568 -1.554 1.00 89.81 83 PRO A C 1
ATOM 645 O O . PRO A 1 83 ? -4.806 -13.031 -2.126 1.00 89.81 83 PRO A O 1
ATOM 648 N N . ARG A 1 84 ? -6.775 -11.935 -2.219 1.00 90.81 84 ARG A N 1
ATOM 649 C CA . ARG A 1 84 ? -6.807 -11.752 -3.679 1.00 90.81 84 ARG A CA 1
ATOM 650 C C . ARG A 1 84 ? -5.596 -10.981 -4.201 1.00 90.81 84 ARG A C 1
ATOM 652 O O . ARG A 1 84 ? -5.112 -11.276 -5.293 1.00 90.81 84 ARG A O 1
ATOM 659 N N . TYR A 1 85 ? -5.138 -9.982 -3.450 1.00 92.5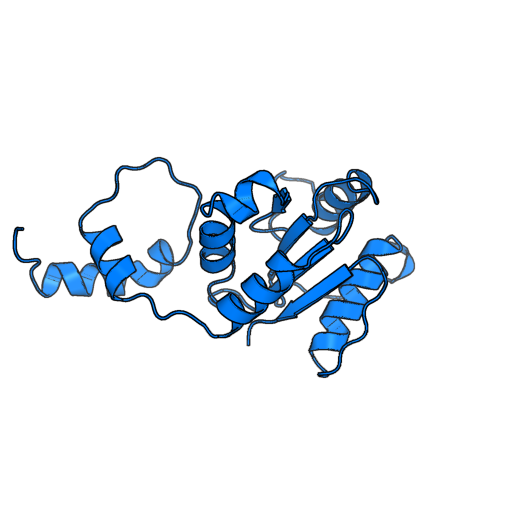6 85 TYR A N 1
ATOM 660 C CA . TYR A 1 85 ? -4.027 -9.122 -3.852 1.00 92.56 85 TYR A CA 1
ATOM 661 C C . TYR A 1 85 ? -2.717 -9.540 -3.193 1.00 92.56 85 TYR A C 1
ATOM 663 O O . TYR A 1 85 ? -1.677 -9.466 -3.841 1.00 92.56 85 TYR A O 1
ATOM 671 N N . GLN A 1 86 ? -2.764 -10.058 -1.963 1.00 90.06 86 GLN A N 1
ATOM 672 C CA . GLN A 1 86 ? -1.595 -10.530 -1.218 1.00 90.06 86 GLN A CA 1
ATOM 673 C C . GLN A 1 86 ? -0.731 -11.519 -2.015 1.00 90.06 86 GLN A C 1
ATOM 675 O O . GLN A 1 86 ? 0.490 -11.470 -1.931 1.00 90.06 86 GLN A O 1
ATOM 680 N N . GLN A 1 87 ? -1.360 -12.410 -2.786 1.00 88.88 87 GLN A N 1
ATOM 681 C CA . GLN A 1 87 ? -0.657 -13.417 -3.590 1.00 88.88 87 GLN A CA 1
ATOM 682 C C . GLN A 1 87 ? -0.239 -12.910 -4.978 1.00 88.88 87 GLN A C 1
ATOM 684 O O . GLN A 1 87 ? 0.646 -13.489 -5.602 1.00 88.88 87 GLN A O 1
ATOM 689 N N . ARG A 1 88 ? -0.887 -11.852 -5.484 1.00 93.25 88 ARG A N 1
ATOM 690 C CA . ARG A 1 88 ? -0.693 -11.340 -6.851 1.00 93.25 88 ARG A CA 1
ATOM 691 C C . ARG A 1 88 ? 0.255 -10.149 -6.931 1.00 93.25 88 ARG A C 1
ATOM 693 O O . ARG A 1 88 ? 0.767 -9.894 -8.014 1.00 93.25 88 ARG A O 1
ATOM 700 N N . PHE A 1 89 ? 0.463 -9.423 -5.835 1.00 93.12 89 PHE A N 1
ATOM 701 C CA . PHE A 1 89 ? 1.195 -8.160 -5.835 1.00 93.12 89 PHE A CA 1
ATOM 702 C C . PHE A 1 89 ? 2.338 -8.147 -4.827 1.00 93.12 89 PHE A C 1
ATOM 704 O O . PHE A 1 89 ? 2.219 -8.646 -3.708 1.00 93.12 89 PHE A O 1
ATOM 711 N N . SER A 1 90 ? 3.417 -7.475 -5.210 1.00 90.56 90 SER A N 1
ATOM 712 C CA . SER A 1 90 ? 4.447 -7.013 -4.284 1.00 90.56 90 SER A CA 1
ATOM 713 C C . SER A 1 90 ? 4.013 -5.664 -3.709 1.00 90.56 90 SER A C 1
ATOM 715 O O . SER A 1 90 ? 3.606 -4.780 -4.458 1.00 90.56 90 SER A O 1
ATOM 717 N N . PHE A 1 91 ? 4.087 -5.485 -2.389 1.00 88.00 91 PHE A N 1
ATOM 718 C CA . PHE A 1 91 ? 3.645 -4.254 -1.721 1.00 88.00 91 PHE A CA 1
ATOM 719 C C . PHE A 1 91 ? 4.814 -3.512 -1.083 1.00 88.00 91 PHE A C 1
ATOM 721 O O . PHE A 1 91 ? 5.571 -4.101 -0.309 1.00 88.00 91 PHE A O 1
ATOM 728 N N . HIS A 1 92 ? 4.877 -2.203 -1.312 1.00 84.31 92 HIS A N 1
ATOM 729 C CA . HIS A 1 92 ? 5.798 -1.294 -0.642 1.00 84.31 92 HIS A CA 1
ATOM 730 C C . HIS A 1 92 ? 5.006 -0.122 -0.039 1.00 84.31 92 HIS A C 1
ATOM 732 O O . HIS A 1 92 ? 4.560 0.779 -0.745 1.00 84.31 92 HIS A O 1
ATOM 738 N N . LEU A 1 93 ? 4.744 -0.189 1.272 1.00 76.44 93 LEU A N 1
ATOM 739 C CA . LEU A 1 93 ? 3.771 0.683 1.952 1.00 76.44 93 LEU A CA 1
ATOM 740 C C . LEU A 1 93 ? 4.233 2.141 2.063 1.00 76.44 93 LEU A C 1
ATOM 742 O O . LEU A 1 93 ? 3.396 3.039 2.082 1.00 76.44 93 LEU A O 1
ATOM 746 N N . ASP A 1 94 ? 5.543 2.364 2.114 1.00 69.12 94 ASP A N 1
ATOM 747 C CA . ASP A 1 94 ? 6.137 3.694 2.122 1.00 69.12 94 ASP A CA 1
ATOM 748 C C . ASP A 1 94 ? 7.501 3.645 1.434 1.00 69.12 94 ASP A C 1
ATOM 750 O O . ASP A 1 94 ? 8.470 3.133 1.987 1.00 69.12 94 ASP A O 1
ATOM 754 N N . ALA A 1 95 ? 7.553 4.148 0.203 1.00 58.94 95 ALA A N 1
ATOM 755 C CA . ALA A 1 95 ? 8.784 4.257 -0.578 1.00 58.94 95 ALA A CA 1
ATOM 756 C C . ALA A 1 95 ? 9.590 5.529 -0.276 1.00 58.94 95 ALA A C 1
ATOM 758 O O . ALA A 1 95 ? 10.655 5.736 -0.855 1.00 58.94 95 ALA A O 1
ATOM 759 N N . THR A 1 96 ? 9.070 6.414 0.576 1.00 56.72 96 THR A N 1
ATOM 760 C CA . THR A 1 96 ? 9.670 7.729 0.846 1.00 56.72 96 THR A CA 1
ATOM 761 C C . THR A 1 96 ? 10.448 7.787 2.156 1.00 56.72 96 THR A C 1
ATOM 763 O O . THR A 1 96 ? 11.211 8.727 2.363 1.00 56.72 96 THR A O 1
ATOM 766 N N . HIS A 1 97 ? 10.330 6.763 3.001 1.00 56.12 97 HIS A N 1
ATOM 767 C CA . HIS A 1 97 ? 11.175 6.580 4.175 1.00 56.12 97 HIS A CA 1
ATOM 768 C C . HIS A 1 97 ? 12.334 5.630 3.858 1.00 56.12 97 HIS A C 1
ATOM 770 O O . HIS A 1 97 ? 12.136 4.455 3.561 1.00 56.12 97 HIS A O 1
ATOM 776 N N . SER A 1 98 ? 13.566 6.132 3.932 1.00 47.69 98 SER A N 1
ATOM 777 C CA . SER A 1 98 ? 14.753 5.291 3.826 1.00 47.69 98 SER A CA 1
ATOM 778 C C . SER A 1 98 ? 14.887 4.385 5.053 1.00 47.69 98 SER A C 1
ATOM 780 O O . SER A 1 98 ? 14.867 4.839 6.196 1.00 47.69 98 SER A O 1
ATOM 782 N N . PHE A 1 99 ? 15.040 3.081 4.813 1.00 51.53 99 PHE A N 1
ATOM 783 C CA . PHE A 1 99 ? 15.163 2.071 5.870 1.00 51.53 99 PHE A CA 1
ATOM 784 C C . PHE A 1 99 ? 16.580 1.983 6.465 1.00 51.53 99 PHE A C 1
ATOM 786 O O . PHE A 1 99 ? 16.780 1.291 7.462 1.00 51.53 99 PHE A O 1
ATOM 793 N N . ALA A 1 100 ? 17.562 2.692 5.893 1.00 51.66 100 ALA A N 1
ATOM 794 C CA . ALA A 1 100 ? 18.950 2.697 6.348 1.00 51.66 100 ALA A CA 1
ATOM 795 C C . ALA A 1 100 ? 19.485 4.128 6.582 1.00 51.66 100 ALA A C 1
ATOM 797 O O . ALA A 1 100 ? 19.197 5.017 5.780 1.00 51.66 100 ALA A O 1
ATOM 798 N N . PRO A 1 101 ? 20.348 4.357 7.600 1.00 50.50 101 PRO A N 1
ATOM 799 C CA . PRO A 1 101 ? 20.836 5.693 7.986 1.00 50.50 101 PRO A CA 1
ATOM 800 C C . PRO A 1 101 ? 21.586 6.483 6.900 1.00 50.50 101 PRO A C 1
ATOM 802 O O . PRO A 1 101 ? 21.854 7.666 7.085 1.00 50.50 101 PRO A O 1
ATOM 805 N N . ARG A 1 102 ? 21.993 5.832 5.803 1.00 58.59 102 ARG A N 1
ATOM 806 C CA . ARG A 1 102 ? 22.777 6.427 4.705 1.00 58.59 102 ARG A CA 1
ATOM 807 C C . ARG A 1 102 ? 22.150 6.245 3.321 1.00 58.59 102 ARG A C 1
ATOM 809 O O . ARG A 1 102 ? 22.753 6.666 2.342 1.00 58.59 102 ARG A O 1
ATOM 816 N N . GLN A 1 103 ? 20.987 5.605 3.228 1.00 63.34 103 GLN A N 1
ATOM 817 C CA . GLN A 1 103 ? 20.306 5.385 1.954 1.00 63.34 103 GLN A CA 1
ATOM 818 C C . GLN A 1 103 ? 19.345 6.547 1.715 1.00 63.34 103 GLN A C 1
ATOM 820 O O . GLN A 1 103 ? 18.584 6.908 2.615 1.00 63.34 103 GLN A O 1
ATOM 825 N N . SER A 1 104 ? 19.371 7.158 0.532 1.00 68.44 104 SER A N 1
ATOM 826 C CA . SER A 1 104 ? 18.336 8.129 0.174 1.00 68.44 104 SER A CA 1
ATOM 827 C C . SER A 1 104 ? 17.040 7.408 -0.215 1.00 68.44 104 SER A C 1
ATOM 829 O O . SER A 1 104 ? 17.056 6.231 -0.578 1.00 68.44 104 SER A O 1
ATOM 831 N N . ALA A 1 105 ? 15.901 8.108 -0.184 1.00 64.75 105 ALA A N 1
ATOM 832 C CA . ALA A 1 105 ? 14.650 7.560 -0.716 1.00 64.75 105 ALA A CA 1
ATOM 833 C C . ALA A 1 105 ? 14.808 7.124 -2.185 1.00 64.75 105 ALA A C 1
ATOM 835 O O . ALA A 1 105 ? 14.262 6.106 -2.587 1.00 64.75 105 ALA A O 1
ATOM 836 N N . ILE A 1 106 ? 15.622 7.855 -2.957 1.00 67.50 106 ILE A N 1
ATOM 837 C CA . ILE A 1 106 ? 15.938 7.557 -4.359 1.00 67.50 106 ILE A CA 1
ATOM 838 C C . ILE A 1 106 ? 16.709 6.241 -4.482 1.00 67.50 106 ILE A C 1
ATOM 840 O O . ILE A 1 106 ? 16.401 5.445 -5.363 1.00 67.50 106 ILE A O 1
ATOM 844 N N . ASP A 1 107 ? 17.682 5.994 -3.606 1.00 69.88 107 ASP A N 1
ATOM 845 C CA . ASP A 1 107 ? 18.466 4.756 -3.625 1.00 69.88 107 ASP A CA 1
ATOM 846 C C . ASP A 1 107 ? 17.589 3.549 -3.280 1.00 69.88 107 ASP A C 1
ATOM 848 O O . ASP A 1 107 ? 17.578 2.571 -4.022 1.00 69.88 107 ASP A O 1
ATOM 852 N N . ALA A 1 108 ? 16.768 3.653 -2.227 1.00 71.38 108 ALA A N 1
ATOM 853 C CA . ALA A 1 108 ? 15.819 2.600 -1.840 1.00 71.38 108 ALA A CA 1
ATOM 854 C C . ALA A 1 108 ? 14.871 2.229 -2.986 1.00 71.38 108 ALA A C 1
ATOM 856 O O . ALA A 1 108 ? 14.541 1.068 -3.229 1.00 71.38 108 ALA A O 1
ATOM 857 N N . LEU A 1 109 ? 14.465 3.245 -3.726 1.00 71.12 109 LEU A N 1
ATOM 858 C CA . LEU A 1 109 ? 13.595 3.130 -4.868 1.00 71.12 109 LEU A CA 1
ATOM 859 C C . LEU A 1 109 ? 14.286 2.610 -6.138 1.00 71.12 109 LEU A C 1
ATOM 861 O O . LEU A 1 109 ? 13.682 1.867 -6.913 1.00 71.12 109 LEU A O 1
ATOM 865 N N . ASN A 1 110 ? 15.539 2.993 -6.375 1.00 73.56 110 ASN A N 1
ATOM 866 C CA . ASN A 1 110 ? 16.363 2.437 -7.445 1.00 73.56 110 ASN A CA 1
ATOM 867 C C . ASN A 1 110 ? 16.607 0.947 -7.214 1.00 73.56 110 ASN A C 1
ATOM 869 O O . ASN A 1 110 ? 16.475 0.171 -8.160 1.00 73.56 110 ASN A O 1
ATOM 873 N N . ASP A 1 111 ? 16.887 0.541 -5.977 1.00 76.75 111 ASP A N 1
ATOM 874 C CA . ASP A 1 111 ? 17.032 -0.867 -5.606 1.00 76.75 111 ASP A CA 1
ATOM 875 C C . ASP A 1 111 ? 15.719 -1.623 -5.833 1.00 76.75 111 ASP A C 1
ATOM 877 O O . ASP A 1 111 ? 15.704 -2.695 -6.443 1.00 76.75 111 ASP A O 1
ATOM 881 N N . LEU A 1 112 ? 14.592 -1.037 -5.414 1.00 77.75 112 LEU A N 1
ATOM 882 C CA . LEU A 1 112 ? 13.266 -1.621 -5.609 1.00 77.75 112 LEU A CA 1
ATOM 883 C C . LEU A 1 112 ? 12.966 -1.880 -7.096 1.00 77.75 112 LEU A C 1
ATOM 885 O O . LEU A 1 112 ? 12.461 -2.946 -7.444 1.00 77.75 112 LEU A O 1
ATOM 889 N N . PHE A 1 113 ? 13.297 -0.936 -7.980 1.00 77.19 113 PHE A N 1
ATOM 890 C CA . PHE A 1 113 ? 13.046 -1.080 -9.418 1.00 77.19 113 PHE A CA 1
ATOM 891 C C . PHE A 1 113 ? 14.079 -1.915 -10.153 1.00 77.19 113 PHE A C 1
ATOM 893 O O . PHE A 1 113 ? 13.723 -2.585 -11.117 1.00 77.19 113 PHE A O 1
ATOM 900 N N . SER A 1 114 ? 15.338 -1.898 -9.723 1.00 77.62 114 SER A N 1
ATOM 901 C CA . SER A 1 114 ? 16.385 -2.720 -10.341 1.00 77.62 114 SER A CA 1
ATOM 902 C C . SER A 1 114 ? 16.100 -4.210 -10.167 1.00 77.62 114 SER A C 1
ATOM 904 O O . SER A 1 114 ? 16.466 -5.002 -11.027 1.00 77.62 114 SER A O 1
ATOM 906 N N . ASN A 1 115 ? 15.384 -4.573 -9.100 1.00 75.50 115 ASN A N 1
ATOM 907 C CA . ASN A 1 115 ? 14.925 -5.933 -8.830 1.00 75.50 115 ASN A CA 1
ATOM 908 C C . ASN A 1 115 ? 13.560 -6.268 -9.470 1.00 75.50 115 ASN A C 1
ATOM 910 O O . ASN A 1 115 ? 13.073 -7.392 -9.328 1.00 75.50 115 ASN A O 1
ATOM 914 N N . HIS A 1 116 ? 12.912 -5.312 -10.146 1.00 79.25 116 HIS A N 1
ATOM 915 C CA . HIS A 1 116 ? 11.591 -5.491 -10.750 1.00 79.25 116 HIS A CA 1
ATOM 916 C C . HIS A 1 116 ? 11.687 -5.603 -12.271 1.00 79.25 116 HIS A C 1
ATOM 918 O O . HIS A 1 116 ? 12.291 -4.769 -12.948 1.00 79.25 116 HIS A O 1
ATOM 924 N N . HIS A 1 117 ? 11.064 -6.635 -12.834 1.00 78.00 117 HIS A N 1
ATOM 925 C CA . HIS A 1 117 ? 11.155 -6.954 -14.256 1.00 78.00 117 HIS A CA 1
ATOM 926 C C . HIS A 1 117 ? 9.782 -7.313 -14.834 1.00 78.00 117 HIS A C 1
ATOM 928 O O . HIS A 1 117 ? 8.809 -7.500 -14.111 1.00 78.00 117 HIS A O 1
ATOM 934 N N . GLN A 1 118 ? 9.698 -7.451 -16.160 1.00 73.19 118 GLN A N 1
ATOM 935 C CA . GLN A 1 118 ? 8.436 -7.675 -16.884 1.00 73.19 118 GLN A CA 1
ATOM 936 C C . GLN A 1 118 ? 7.656 -8.939 -16.469 1.00 73.19 118 GLN A C 1
ATOM 938 O O . GLN A 1 118 ? 6.454 -9.023 -16.697 1.00 73.19 118 GLN A O 1
ATOM 943 N N . TYR A 1 119 ? 8.331 -9.919 -15.863 1.00 77.88 119 TYR A N 1
ATOM 944 C CA . TYR A 1 119 ? 7.721 -11.160 -15.373 1.00 77.88 119 TYR A CA 1
ATOM 945 C C . TYR A 1 119 ? 7.460 -11.152 -13.863 1.00 77.88 119 TYR A C 1
ATOM 947 O O . TYR A 1 119 ? 6.898 -12.111 -13.337 1.00 77.88 119 TYR A O 1
ATOM 955 N N . SER A 1 120 ? 7.866 -10.094 -13.158 1.00 83.81 120 SER A N 1
ATOM 956 C CA . SER A 1 120 ? 7.616 -9.949 -11.728 1.00 83.81 120 SER A CA 1
ATOM 957 C C . SER A 1 120 ? 6.123 -9.764 -11.461 1.00 83.81 120 SER A C 1
ATOM 959 O O . SER A 1 120 ? 5.392 -9.187 -12.271 1.00 83.81 120 SER A O 1
ATOM 961 N N . SER A 1 121 ? 5.666 -10.206 -10.290 1.00 89.12 121 SER A N 1
ATOM 962 C CA . SER A 1 121 ? 4.353 -9.818 -9.771 1.00 89.12 121 SER A CA 1
ATOM 963 C C . SER A 1 121 ? 4.227 -8.294 -9.778 1.00 89.12 121 SER A C 1
ATOM 965 O O . SER A 1 121 ? 5.188 -7.634 -9.374 1.00 89.12 121 SER A O 1
ATOM 967 N N . PRO A 1 122 ? 3.094 -7.716 -10.218 1.00 91.38 122 PRO A N 1
ATOM 968 C CA . PRO A 1 122 ? 2.933 -6.271 -10.234 1.00 91.38 122 PRO A CA 1
ATOM 969 C C . PRO A 1 122 ? 3.202 -5.654 -8.858 1.00 91.38 122 PRO A C 1
ATOM 971 O O . PRO A 1 122 ? 2.907 -6.237 -7.811 1.00 91.38 122 PRO A O 1
ATOM 974 N N . LEU A 1 123 ? 3.805 -4.472 -8.870 1.00 88.69 123 LEU A N 1
ATOM 975 C CA . LEU A 1 123 ? 4.344 -3.811 -7.690 1.00 88.69 123 LEU A CA 1
ATOM 976 C C . LEU A 1 123 ? 3.462 -2.618 -7.321 1.00 88.69 123 LEU A C 1
ATOM 978 O O . LEU A 1 123 ? 3.301 -1.712 -8.129 1.00 88.69 123 LEU A O 1
ATOM 982 N N . LEU A 1 124 ? 2.908 -2.597 -6.108 1.00 90.19 124 LEU A N 1
ATOM 983 C CA . LEU A 1 124 ? 2.093 -1.498 -5.588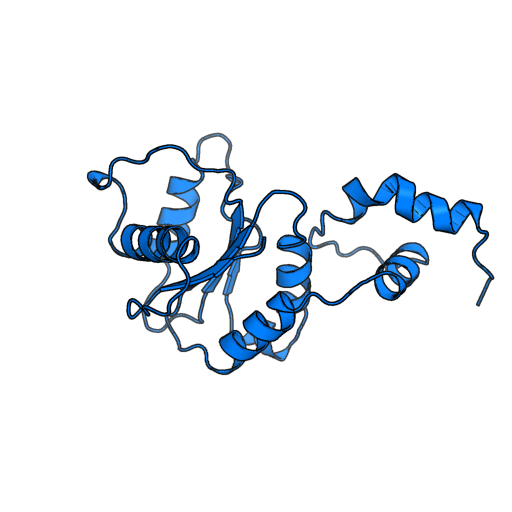 1.00 90.19 124 LEU A CA 1
ATOM 984 C C . LEU A 1 124 ? 2.864 -0.707 -4.524 1.00 90.19 124 LEU A C 1
ATOM 986 O O . LEU A 1 124 ? 3.299 -1.272 -3.517 1.00 90.19 124 LEU A O 1
ATOM 990 N N . ILE A 1 125 ? 3.004 0.603 -4.738 1.00 85.75 125 ILE A N 1
ATOM 991 C CA . ILE A 1 125 ? 3.889 1.483 -3.965 1.00 85.75 125 ILE A CA 1
ATOM 992 C C . ILE A 1 125 ? 3.129 2.695 -3.433 1.00 85.75 125 ILE A C 1
ATOM 994 O O . ILE A 1 125 ? 2.492 3.411 -4.202 1.00 85.75 125 ILE A O 1
ATOM 998 N N . GLY A 1 126 ? 3.254 2.973 -2.136 1.00 84.06 126 GLY A N 1
ATOM 999 C CA . GLY A 1 126 ? 2.825 4.234 -1.529 1.00 84.06 126 GLY A CA 1
ATOM 1000 C C . GLY A 1 126 ? 3.899 5.315 -1.621 1.00 84.06 126 GLY A C 1
ATOM 1001 O O . GLY A 1 126 ? 5.023 5.095 -1.169 1.00 84.06 126 GLY A O 1
ATOM 1002 N N . ILE A 1 127 ? 3.561 6.489 -2.170 1.00 76.75 127 ILE A N 1
ATOM 1003 C CA . ILE A 1 127 ? 4.470 7.646 -2.264 1.00 76.75 127 ILE A CA 1
ATOM 1004 C C . ILE A 1 127 ? 3.822 8.896 -1.663 1.00 76.75 127 ILE A C 1
ATOM 1006 O O . ILE A 1 127 ? 2.700 9.266 -2.017 1.00 76.75 127 ILE A O 1
ATOM 1010 N N . ASN A 1 128 ? 4.551 9.585 -0.783 1.00 75.06 128 ASN A N 1
ATOM 1011 C CA . ASN A 1 128 ? 4.174 10.912 -0.307 1.00 75.06 128 ASN A CA 1
ATOM 1012 C C . ASN A 1 128 ? 4.490 11.985 -1.366 1.00 75.06 128 ASN A C 1
ATOM 1014 O O . ASN A 1 128 ? 5.653 12.201 -1.697 1.00 75.06 128 ASN A O 1
ATOM 1018 N N . THR A 1 129 ? 3.479 12.692 -1.878 1.00 64.69 129 THR A N 1
ATOM 1019 C CA . THR A 1 129 ? 3.649 13.745 -2.908 1.00 64.69 129 THR A CA 1
ATOM 1020 C C . THR A 1 129 ? 4.316 15.015 -2.377 1.00 64.69 129 THR A C 1
ATOM 1022 O O . THR A 1 129 ? 4.892 15.768 -3.158 1.00 64.69 129 THR A O 1
ATOM 1025 N N . GLY A 1 130 ? 4.295 15.229 -1.056 1.00 52.62 130 GLY A N 1
ATOM 1026 C CA . GLY A 1 130 ? 5.037 16.302 -0.381 1.00 52.62 130 GLY A CA 1
ATOM 1027 C C . GLY A 1 130 ? 6.561 16.123 -0.412 1.00 52.62 130 GLY A C 1
ATOM 1028 O O . GLY A 1 130 ? 7.293 17.083 -0.191 1.00 52.62 130 GLY A O 1
ATOM 1029 N N . CYS A 1 131 ? 7.055 14.924 -0.740 1.00 45.50 131 CYS A N 1
ATOM 1030 C CA . CYS A 1 131 ? 8.464 14.683 -1.040 1.00 45.50 131 CYS A CA 1
ATOM 1031 C C . CYS A 1 131 ? 8.746 14.975 -2.519 1.00 45.50 131 CYS A C 1
ATOM 1033 O O . CYS A 1 131 ? 9.015 14.074 -3.310 1.00 45.50 131 CYS A O 1
ATOM 1035 N N . SER A 1 132 ? 8.712 16.251 -2.892 1.00 46.34 132 SER A N 1
ATOM 1036 C CA . SER A 1 132 ? 9.444 16.730 -4.064 1.00 46.34 132 SER A CA 1
ATOM 1037 C C . SER A 1 132 ? 10.347 17.872 -3.621 1.00 46.34 132 SER A C 1
ATOM 1039 O O . SER A 1 132 ? 9.872 18.856 -3.055 1.00 46.34 132 SER A O 1
ATOM 1041 N N . PRO A 1 133 ? 11.658 17.737 -3.852 1.00 41.62 133 PRO A N 1
ATOM 1042 C CA . PRO A 1 133 ? 12.249 18.701 -4.764 1.00 41.62 133 PRO A CA 1
ATOM 1043 C C . PRO A 1 133 ? 13.238 18.043 -5.738 1.00 41.62 133 PRO A C 1
ATOM 1045 O O . PRO A 1 133 ? 14.126 17.298 -5.342 1.00 41.62 133 PRO A O 1
ATOM 1048 N N . ILE A 1 134 ? 13.100 18.388 -7.021 1.00 37.91 134 ILE A N 1
ATOM 1049 C CA . ILE A 1 134 ? 14.206 18.601 -7.971 1.00 37.91 134 ILE A CA 1
ATOM 1050 C C . ILE A 1 134 ? 15.264 17.482 -7.976 1.00 37.91 134 ILE A C 1
ATOM 1052 O O . ILE A 1 134 ? 16.350 17.625 -7.419 1.00 37.91 134 ILE A O 1
ATOM 1056 N N . LEU A 1 135 ? 14.997 16.391 -8.696 1.00 39.41 135 LEU A N 1
ATOM 1057 C CA . LEU A 1 135 ? 16.083 15.553 -9.199 1.00 39.41 135 LEU A CA 1
ATOM 1058 C C . LEU A 1 135 ? 16.447 15.978 -10.626 1.00 39.41 135 LEU A C 1
ATOM 1060 O O . LEU A 1 135 ? 15.555 16.082 -11.472 1.00 39.41 135 LEU A O 1
ATOM 1064 N N . PRO A 1 136 ? 17.738 16.168 -10.946 1.00 41.28 136 PRO A N 1
ATOM 1065 C CA . PRO A 1 136 ? 18.160 16.298 -12.329 1.00 41.28 136 PRO A CA 1
ATOM 1066 C C . PRO A 1 136 ? 17.825 14.996 -13.069 1.00 41.28 136 PRO A C 1
ATOM 1068 O O . PRO A 1 136 ? 18.255 13.912 -12.673 1.00 41.28 136 PRO A O 1
ATOM 1071 N N . GLU A 1 137 ? 17.082 15.109 -14.174 1.00 46.34 137 GLU A N 1
ATOM 1072 C CA . GLU A 1 137 ? 16.582 13.994 -15.001 1.00 46.34 137 GLU A CA 1
ATOM 1073 C C . GLU A 1 137 ? 17.679 12.956 -15.332 1.00 46.34 137 GLU A C 1
ATOM 1075 O O . GLU A 1 137 ? 17.405 11.766 -15.486 1.00 46.34 137 GLU A O 1
ATOM 1080 N N . LYS A 1 138 ? 18.945 13.391 -15.357 1.00 45.09 138 LYS A N 1
ATOM 1081 C CA . LYS A 1 138 ? 20.149 12.594 -15.629 1.00 45.09 138 LYS A CA 1
ATOM 1082 C C . LYS A 1 138 ? 20.441 11.463 -14.629 1.00 45.09 138 LYS A C 1
ATOM 1084 O O . LYS A 1 138 ? 21.123 10.530 -15.028 1.00 45.09 138 LYS A O 1
ATOM 1089 N N . VAL A 1 139 ? 19.933 11.510 -13.394 1.00 46.31 139 VAL A N 1
ATOM 1090 C CA . VAL A 1 139 ? 20.225 10.498 -12.346 1.00 46.31 139 VAL A CA 1
ATOM 1091 C C . VAL A 1 139 ? 19.137 9.416 -12.248 1.00 46.31 139 VAL A C 1
ATOM 1093 O O . VAL A 1 139 ? 19.359 8.343 -11.699 1.00 46.31 139 VAL A O 1
ATOM 1096 N N . LEU A 1 140 ? 17.959 9.662 -12.825 1.00 53.53 140 LEU A N 1
ATOM 1097 C CA . LEU A 1 140 ? 16.815 8.753 -12.752 1.00 53.53 140 LEU A CA 1
ATOM 1098 C C . LEU A 1 140 ? 16.839 7.740 -13.900 1.00 53.53 140 LEU A C 1
ATOM 1100 O O . LEU A 1 140 ? 16.935 8.125 -15.072 1.00 53.53 140 LEU A O 1
ATOM 1104 N N . ASN A 1 141 ? 16.696 6.452 -13.568 1.00 60.66 141 ASN A N 1
ATOM 1105 C CA . ASN A 1 141 ? 16.529 5.396 -14.565 1.00 60.66 141 ASN A CA 1
ATOM 1106 C C . ASN A 1 141 ? 15.227 5.602 -15.380 1.00 60.66 141 ASN A C 1
ATOM 1108 O O . ASN A 1 141 ? 14.346 6.390 -15.021 1.00 60.66 141 ASN A O 1
ATOM 1112 N N . ALA A 1 142 ? 15.092 4.917 -16.520 1.00 61.78 142 ALA A N 1
ATOM 1113 C CA . ALA A 1 142 ? 13.948 5.110 -17.418 1.00 61.78 142 ALA A CA 1
ATOM 1114 C C . ALA A 1 142 ? 12.588 4.844 -16.735 1.00 61.78 142 ALA A C 1
ATOM 1116 O O . ALA A 1 142 ? 11.612 5.544 -17.015 1.00 61.78 142 ALA A O 1
ATOM 1117 N N . ILE A 1 143 ? 12.550 3.888 -15.800 1.00 57.47 143 ILE A N 1
ATOM 1118 C CA . ILE A 1 143 ? 11.365 3.516 -15.014 1.00 57.47 143 ILE A CA 1
ATOM 1119 C C . ILE A 1 143 ? 10.950 4.674 -14.104 1.00 57.47 143 ILE A C 1
ATOM 1121 O O . ILE A 1 143 ? 9.794 5.088 -14.115 1.00 57.47 143 ILE A O 1
ATOM 1125 N N . TRP A 1 144 ? 11.907 5.270 -13.400 1.00 61.16 144 TRP A N 1
ATOM 1126 C CA . TRP A 1 144 ? 11.717 6.449 -12.570 1.00 61.16 144 TRP A CA 1
ATOM 1127 C C . TRP A 1 144 ? 11.210 7.652 -13.356 1.00 61.16 144 TRP A C 1
ATOM 1129 O O . TRP A 1 144 ? 10.285 8.333 -12.922 1.00 61.16 144 TRP A O 1
ATOM 1139 N N . ARG A 1 145 ? 11.779 7.912 -14.537 1.00 62.00 145 ARG A N 1
ATOM 1140 C CA . ARG A 1 145 ? 11.297 8.999 -15.402 1.00 62.00 145 ARG A CA 1
ATOM 1141 C C . ARG A 1 145 ? 9.865 8.751 -15.860 1.00 62.00 145 ARG A C 1
ATOM 1143 O O . ARG A 1 145 ? 9.094 9.698 -15.967 1.00 62.00 145 ARG A O 1
ATOM 1150 N N . SER A 1 146 ? 9.510 7.498 -16.136 1.00 61.19 146 SER A N 1
ATOM 1151 C CA . SER A 1 146 ? 8.140 7.107 -16.474 1.00 61.19 146 SER A CA 1
ATOM 1152 C C . SER A 1 146 ? 7.190 7.282 -15.287 1.00 61.19 146 SER A C 1
ATOM 1154 O O . SER A 1 146 ? 6.107 7.837 -15.455 1.00 61.19 146 SER A O 1
ATOM 1156 N N . ALA A 1 147 ? 7.606 6.867 -14.091 1.00 60.81 147 ALA A N 1
ATOM 1157 C CA . ALA A 1 147 ? 6.853 7.018 -12.851 1.00 60.81 147 ALA A CA 1
ATOM 1158 C C . ALA A 1 147 ? 6.632 8.494 -12.498 1.00 60.81 147 ALA A C 1
ATOM 1160 O O . ALA A 1 147 ? 5.496 8.918 -12.327 1.00 60.81 147 ALA A O 1
ATOM 1161 N N . LEU A 1 148 ? 7.694 9.305 -12.489 1.00 60.94 148 LEU A N 1
ATOM 1162 C CA . LEU A 1 148 ? 7.618 10.749 -12.262 1.00 60.94 148 LEU A CA 1
ATOM 1163 C C . LEU A 1 148 ? 6.762 11.443 -13.314 1.00 60.94 148 LEU A C 1
ATOM 1165 O O . LEU A 1 148 ? 5.928 12.264 -12.953 1.00 60.94 148 LEU A O 1
ATOM 1169 N N . ARG A 1 149 ? 6.913 11.101 -14.602 1.00 62.50 149 ARG A N 1
ATOM 1170 C CA . ARG A 1 149 ? 6.029 11.629 -15.649 1.00 62.50 149 ARG A CA 1
ATOM 1171 C C . ARG A 1 149 ? 4.579 11.248 -15.389 1.00 62.50 149 ARG A C 1
ATOM 1173 O O . ARG A 1 149 ? 3.734 12.120 -15.517 1.00 62.50 149 ARG A O 1
ATOM 1180 N N . SER A 1 150 ? 4.294 10.011 -14.980 1.00 57.53 150 SER A N 1
ATOM 1181 C CA . SER A 1 150 ? 2.939 9.601 -14.604 1.00 57.53 150 SER A CA 1
ATOM 1182 C C . SER A 1 150 ? 2.420 10.439 -13.434 1.00 57.53 150 SER A C 1
ATOM 1184 O O . SER A 1 150 ? 1.347 11.014 -13.556 1.00 57.53 150 SER A O 1
ATOM 1186 N N . ILE A 1 151 ? 3.186 10.578 -12.350 1.00 56.28 151 ILE A N 1
ATOM 1187 C CA . ILE A 1 151 ? 2.800 11.322 -11.139 1.00 56.28 151 ILE A CA 1
ATOM 1188 C C . ILE A 1 151 ? 2.578 12.812 -11.441 1.00 56.28 151 ILE A C 1
ATOM 1190 O O . ILE A 1 151 ? 1.555 13.373 -11.057 1.00 56.28 151 ILE A O 1
ATOM 1194 N N . LEU A 1 152 ? 3.498 13.444 -12.177 1.00 56.62 152 LEU A N 1
ATOM 1195 C CA . LEU A 1 152 ? 3.399 14.848 -12.588 1.00 56.62 152 LEU A CA 1
ATOM 1196 C C . LEU A 1 152 ? 2.262 15.063 -13.595 1.00 56.62 152 LEU A C 1
ATOM 1198 O O . LEU A 1 152 ? 1.550 16.057 -13.510 1.00 56.62 152 LEU A O 1
ATOM 1202 N N . SER A 1 153 ? 2.034 14.113 -14.510 1.00 53.25 153 SER A N 1
ATOM 1203 C CA . SER A 1 153 ? 0.892 14.155 -15.431 1.00 53.25 153 SER A CA 1
ATOM 1204 C C . SER A 1 153 ? -0.443 13.898 -14.733 1.00 53.25 153 SER A C 1
ATOM 1206 O O . SER A 1 153 ? -1.468 14.349 -15.223 1.00 53.25 153 SER A O 1
ATOM 1208 N N . CYS A 1 154 ? -0.464 13.236 -13.572 1.00 44.50 154 CYS A N 1
ATOM 1209 C CA . CYS A 1 154 ? -1.683 13.033 -12.789 1.00 44.50 154 CYS A CA 1
ATOM 1210 C C . CYS A 1 154 ? -2.178 14.311 -12.089 1.00 44.50 154 CYS A C 1
ATOM 1212 O O . CYS A 1 154 ? -3.360 14.373 -11.765 1.00 44.50 154 CYS A O 1
ATOM 1214 N N . GLN A 1 155 ? -1.356 15.363 -11.947 1.00 46.75 155 GLN A N 1
ATOM 1215 C CA . GLN A 1 155 ? -1.878 16.709 -11.637 1.00 46.75 155 GLN A CA 1
ATOM 1216 C C . GLN A 1 155 ? -2.719 17.290 -12.791 1.00 46.75 155 GLN A C 1
ATOM 1218 O O . GLN A 1 155 ? -3.406 18.294 -12.624 1.00 46.75 155 GLN A O 1
ATOM 1223 N N . GLN A 1 156 ? -2.707 16.641 -13.958 1.00 38.38 156 GLN A N 1
ATOM 1224 C CA . GLN A 1 156 ? -3.399 17.063 -15.165 1.00 38.38 156 GLN A CA 1
ATOM 1225 C C . GLN A 1 156 ? -4.135 15.867 -15.777 1.00 38.38 156 GLN A C 1
ATOM 1227 O O . GLN A 1 156 ? -3.690 15.246 -16.736 1.00 38.38 156 GLN A O 1
ATOM 1232 N N . ILE A 1 157 ? -5.274 15.527 -15.168 1.00 33.88 157 ILE A N 1
ATOM 1233 C CA . ILE A 1 157 ? -6.223 14.477 -15.572 1.00 33.88 157 ILE A CA 1
ATOM 1234 C C . ILE A 1 157 ? -6.183 14.210 -17.091 1.00 33.88 157 ILE A C 1
ATOM 1236 O O . ILE A 1 157 ? -6.761 14.972 -17.866 1.00 33.88 157 ILE A O 1
ATOM 1240 N N . ARG A 1 158 ? -5.536 13.108 -17.512 1.00 31.89 158 ARG A N 1
ATOM 1241 C CA . ARG A 1 158 ? -5.971 12.186 -18.584 1.00 31.89 158 ARG A CA 1
ATOM 1242 C C . ARG A 1 158 ? -4.939 11.082 -18.837 1.00 31.89 158 ARG A C 1
ATOM 1244 O O . ARG A 1 158 ? -3.781 11.331 -19.147 1.00 31.89 158 ARG A O 1
ATOM 1251 N N . LYS A 1 159 ? -5.443 9.847 -18.760 1.00 37.03 159 LYS A N 1
ATOM 1252 C CA . LYS A 1 159 ? -4.823 8.560 -19.107 1.00 37.03 159 LYS A CA 1
ATOM 1253 C C . LYS A 1 159 ? -3.721 8.668 -20.175 1.00 37.03 159 LYS A C 1
ATOM 1255 O O . LYS A 1 159 ? -4.015 8.761 -21.365 1.00 37.03 159 LYS A O 1
ATOM 1260 N N . LYS A 1 160 ? -2.464 8.518 -19.761 1.00 33.03 160 LYS A N 1
ATOM 1261 C CA . LYS A 1 160 ? -1.398 7.992 -20.620 1.00 33.03 160 LYS A CA 1
ATOM 1262 C C . LYS A 1 160 ? -0.670 6.892 -19.865 1.00 33.03 160 LYS A C 1
ATOM 1264 O O . LYS A 1 160 ? 0.138 7.157 -18.986 1.00 33.03 160 LYS A O 1
ATOM 1269 N N . ALA A 1 161 ? -0.989 5.654 -20.226 1.00 38.53 161 ALA A N 1
ATOM 1270 C CA . ALA A 1 161 ? -0.197 4.502 -19.844 1.00 38.53 161 ALA A CA 1
ATOM 1271 C C . ALA A 1 161 ? 1.143 4.596 -20.583 1.00 38.53 161 ALA A C 1
ATOM 1273 O O . ALA A 1 161 ? 1.211 4.395 -21.795 1.00 38.53 161 ALA A O 1
ATOM 1274 N N . ALA A 1 162 ? 2.211 4.925 -19.865 1.00 43.62 162 ALA A N 1
ATOM 1275 C CA . ALA A 1 162 ? 3.507 4.398 -20.250 1.00 43.62 162 ALA A CA 1
ATOM 1276 C C . ALA A 1 162 ? 3.468 2.903 -19.907 1.00 43.62 162 ALA A C 1
ATOM 1278 O O . ALA A 1 162 ? 3.001 2.550 -18.828 1.00 43.62 162 ALA A O 1
ATOM 1279 N N . HIS A 1 163 ? 3.904 2.038 -20.826 1.00 49.59 163 HIS A N 1
ATOM 1280 C CA . HIS A 1 163 ? 3.678 0.580 -20.847 1.00 49.59 163 HIS A CA 1
ATOM 1281 C C . HIS A 1 163 ? 4.130 -0.232 -19.604 1.00 49.59 163 HIS A C 1
ATOM 1283 O O . HIS A 1 163 ? 4.097 -1.458 -19.638 1.00 49.59 163 HIS A O 1
ATOM 1289 N N . THR A 1 164 ? 4.547 0.408 -18.511 1.00 60.28 164 THR A N 1
ATOM 1290 C CA . THR A 1 164 ? 5.092 -0.249 -17.315 1.00 60.28 164 THR A CA 1
ATOM 1291 C C . THR A 1 164 ? 4.701 0.438 -15.995 1.00 60.28 164 THR A C 1
ATOM 1293 O O . THR A 1 164 ? 4.850 -0.176 -14.945 1.00 60.28 164 THR A O 1
ATOM 1296 N N . ALA A 1 165 ? 4.188 1.679 -16.000 1.00 62.34 165 ALA A N 1
ATOM 1297 C CA . ALA A 1 165 ? 3.938 2.450 -14.773 1.00 62.34 165 ALA A CA 1
ATOM 1298 C C . ALA A 1 165 ? 2.594 3.196 -14.801 1.00 62.34 165 ALA A C 1
ATOM 1300 O O . ALA A 1 165 ? 2.302 3.896 -15.773 1.00 62.34 165 ALA A O 1
ATOM 1301 N N . VAL A 1 166 ? 1.816 3.093 -13.717 1.00 69.88 166 VAL A N 1
ATOM 1302 C CA . VAL A 1 166 ? 0.518 3.768 -13.539 1.00 69.88 166 VAL A CA 1
ATOM 1303 C C . VAL A 1 166 ? 0.457 4.497 -12.199 1.00 69.88 166 VAL A C 1
ATOM 1305 O O . VAL A 1 166 ? 0.733 3.911 -11.157 1.00 69.88 166 VAL A O 1
ATOM 1308 N N . GLY A 1 167 ? 0.085 5.779 -12.223 1.00 64.88 167 GLY A N 1
ATOM 1309 C CA . GLY A 1 167 ? -0.120 6.606 -11.031 1.00 64.88 167 GLY A CA 1
ATOM 1310 C C .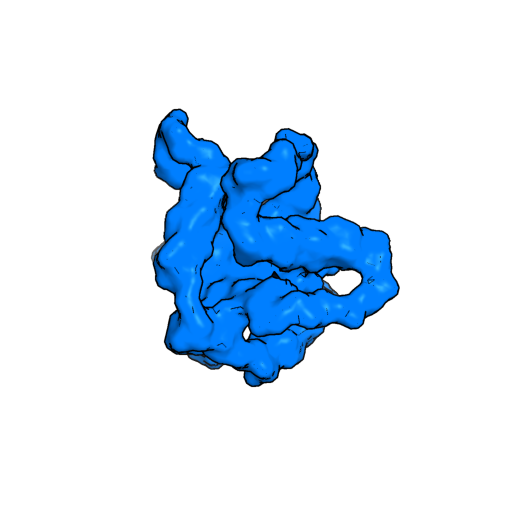 GLY A 1 167 ? -1.595 6.840 -10.703 1.00 64.88 167 GLY A C 1
ATOM 1311 O O . GLY A 1 167 ? -2.382 7.179 -11.586 1.00 64.88 167 GLY A O 1
ATOM 1312 N N . ILE A 1 168 ? -1.946 6.692 -9.426 1.00 70.56 168 ILE A N 1
ATOM 1313 C CA . ILE A 1 168 ? -3.255 6.987 -8.829 1.00 70.56 168 ILE A CA 1
ATOM 1314 C C . ILE A 1 168 ? -3.013 7.969 -7.674 1.00 70.56 168 ILE A C 1
ATOM 1316 O O . ILE A 1 168 ? -2.161 7.716 -6.823 1.00 70.56 168 ILE A O 1
ATOM 1320 N N . VAL A 1 169 ? -3.718 9.102 -7.648 1.00 63.66 169 VAL A N 1
ATOM 1321 C CA . VAL A 1 169 ? -3.451 10.217 -6.718 1.00 63.66 169 VAL A CA 1
ATOM 1322 C C . VAL A 1 169 ? -4.634 10.425 -5.769 1.00 63.66 169 VAL A C 1
ATOM 1324 O O . VAL A 1 169 ? -5.768 10.535 -6.226 1.00 63.66 169 VAL A O 1
ATOM 1327 N N . LEU A 1 170 ? -4.356 10.495 -4.465 1.00 59.97 170 LEU A N 1
ATOM 1328 C CA . LEU A 1 170 ? -5.242 11.039 -3.439 1.00 59.97 170 LEU A CA 1
ATOM 1329 C C . LEU A 1 170 ? -5.075 12.563 -3.381 1.00 59.97 170 LEU A C 1
ATOM 1331 O O . LEU A 1 170 ? -3.945 13.060 -3.422 1.00 59.97 170 LEU A O 1
ATOM 1335 N N . PHE A 1 171 ? -6.202 13.268 -3.302 1.00 50.22 171 PHE A N 1
ATOM 1336 C CA . PHE A 1 171 ? -6.286 14.704 -3.041 1.00 50.22 171 PHE A CA 1
ATOM 1337 C C . PHE A 1 171 ? -6.836 14.945 -1.639 1.00 50.22 171 PHE A C 1
ATOM 1339 O O . PHE A 1 171 ? -7.718 14.153 -1.227 1.00 50.22 171 PHE A O 1
#

Organism: Escherichia coli (NCBI:txid562)